Protein AF-A0A1Q5FVJ6-F1 (afdb_monomer)

Mean predicted aligned error: 10.33 Å

Structure (mmCIF, N/CA/C/O backbone):
data_AF-A0A1Q5FVJ6-F1
#
_entry.id   AF-A0A1Q5FVJ6-F1
#
loop_
_atom_site.group_PDB
_atom_site.id
_atom_site.type_symbol
_atom_site.label_atom_id
_atom_site.label_alt_id
_atom_site.label_comp_id
_atom_site.label_asym_id
_atom_site.label_entity_id
_atom_site.label_seq_id
_atom_site.pdbx_PDB_ins_code
_atom_site.Cartn_x
_atom_site.Cartn_y
_atom_site.Cartn_z
_atom_site.occupancy
_atom_site.B_iso_or_equiv
_atom_site.auth_seq_id
_atom_site.auth_comp_id
_atom_site.auth_asym_id
_atom_site.auth_atom_id
_atom_site.pdbx_PDB_model_num
ATOM 1 N N . MET A 1 1 ? 40.618 -18.243 -68.408 1.00 41.44 1 MET A N 1
ATOM 2 C CA . MET A 1 1 ? 40.910 -16.832 -68.105 1.00 41.44 1 MET A CA 1
ATOM 3 C C . MET A 1 1 ? 39.629 -16.210 -67.586 1.00 41.44 1 MET A C 1
ATOM 5 O O . MET A 1 1 ? 38.598 -16.375 -68.222 1.00 41.44 1 MET A O 1
ATOM 9 N N . ASP A 1 2 ? 39.751 -15.637 -66.390 1.00 41.19 2 ASP A N 1
ATOM 10 C CA . ASP A 1 2 ? 38.870 -14.684 -65.702 1.00 41.19 2 ASP A CA 1
ATOM 11 C C . ASP A 1 2 ? 37.490 -15.148 -65.216 1.00 41.19 2 ASP A C 1
ATOM 13 O O . ASP A 1 2 ? 36.445 -14.850 -65.787 1.00 41.19 2 ASP A O 1
ATOM 17 N N . ALA A 1 3 ? 37.505 -15.814 -64.055 1.00 40.62 3 ALA A N 1
ATOM 18 C CA . ALA A 1 3 ? 36.370 -15.848 -63.139 1.00 40.62 3 ALA A CA 1
ATOM 19 C C . ALA A 1 3 ? 36.416 -14.595 -62.246 1.00 40.62 3 ALA A C 1
ATOM 21 O O . ALA A 1 3 ? 37.261 -14.485 -61.358 1.00 40.62 3 ALA A O 1
ATOM 22 N N . ALA A 1 4 ? 35.516 -13.644 -62.496 1.00 43.97 4 ALA A N 1
ATOM 23 C CA . ALA A 1 4 ? 35.321 -12.476 -61.648 1.00 43.97 4 ALA A CA 1
ATOM 24 C C . ALA A 1 4 ? 34.588 -12.885 -60.358 1.00 43.97 4 ALA A C 1
ATOM 26 O O . ALA A 1 4 ? 33.401 -13.205 -60.370 1.00 43.97 4 ALA A O 1
ATOM 27 N N . TRP A 1 5 ? 35.319 -12.894 -59.246 1.00 39.09 5 TRP A N 1
ATOM 28 C CA . TRP A 1 5 ? 34.778 -12.974 -57.892 1.00 39.09 5 TRP A CA 1
ATOM 29 C C . TRP A 1 5 ? 34.145 -11.626 -57.518 1.00 39.09 5 TRP A C 1
ATOM 31 O O . TRP A 1 5 ? 34.844 -10.619 -57.432 1.00 39.09 5 TRP A O 1
ATOM 41 N N . THR A 1 6 ? 32.839 -11.591 -57.262 1.00 51.16 6 THR A N 1
ATOM 42 C CA . THR A 1 6 ? 32.198 -10.470 -56.556 1.00 51.16 6 THR A CA 1
ATOM 43 C C . THR A 1 6 ? 32.218 -10.747 -55.051 1.00 51.16 6 THR A C 1
ATOM 45 O O . THR A 1 6 ? 31.775 -11.829 -54.652 1.00 51.16 6 THR A O 1
ATOM 48 N N . PRO A 1 7 ? 32.680 -9.818 -54.195 1.00 48.66 7 PRO A N 1
ATOM 49 C CA . PRO A 1 7 ? 32.615 -10.015 -52.759 1.00 48.66 7 PRO A CA 1
ATOM 50 C C . PRO A 1 7 ? 31.171 -9.825 -52.292 1.00 48.66 7 PRO A C 1
ATOM 52 O O . PRO A 1 7 ? 30.533 -8.811 -52.572 1.00 48.66 7 PRO A O 1
ATOM 55 N N . ILE A 1 8 ? 30.664 -10.832 -51.584 1.00 47.66 8 ILE A N 1
ATOM 56 C CA . ILE A 1 8 ? 29.420 -10.769 -50.821 1.00 47.66 8 ILE A CA 1
ATOM 57 C C . ILE A 1 8 ? 29.568 -9.616 -49.824 1.00 47.66 8 ILE A C 1
ATOM 59 O O . ILE A 1 8 ? 30.362 -9.693 -48.888 1.00 47.66 8 ILE A O 1
ATOM 63 N N . GLY A 1 9 ? 28.832 -8.529 -50.063 1.00 43.25 9 GLY A N 1
ATOM 64 C CA . GLY A 1 9 ? 28.625 -7.481 -49.076 1.00 43.25 9 GLY A CA 1
ATOM 65 C C . GLY A 1 9 ? 27.907 -8.094 -47.883 1.00 43.25 9 GLY A C 1
ATOM 66 O O . GLY A 1 9 ? 26.740 -8.477 -47.982 1.00 43.25 9 GLY A O 1
ATOM 67 N N . TRP A 1 10 ? 28.632 -8.246 -46.781 1.00 47.88 10 TRP A N 1
ATOM 68 C CA . TRP A 1 10 ? 28.063 -8.605 -45.495 1.00 47.88 10 TRP A CA 1
ATOM 69 C C . TRP A 1 10 ? 27.058 -7.524 -45.105 1.00 47.88 10 TRP A C 1
ATOM 71 O O . TRP A 1 10 ? 27.392 -6.346 -45.025 1.00 47.88 10 TRP A O 1
ATOM 81 N N . ARG A 1 11 ? 25.804 -7.934 -44.926 1.00 43.53 11 ARG A N 1
ATOM 82 C CA . ARG A 1 11 ? 24.731 -7.085 -44.422 1.00 43.53 11 ARG A CA 1
ATOM 83 C C . ARG A 1 11 ? 24.958 -6.893 -42.917 1.00 43.53 11 ARG A C 1
ATOM 85 O O . ARG A 1 11 ? 24.562 -7.746 -42.127 1.00 43.53 11 ARG A O 1
ATOM 92 N N . GLU A 1 12 ? 25.626 -5.809 -42.533 1.00 50.25 12 GLU A N 1
ATOM 93 C CA . GLU A 1 12 ? 25.757 -5.331 -41.146 1.00 50.25 12 GLU A CA 1
ATOM 94 C C . GLU A 1 12 ? 24.459 -4.646 -40.675 1.00 50.25 12 GLU A C 1
ATOM 96 O O . GLU A 1 12 ? 24.474 -3.499 -40.253 1.00 50.25 12 GLU A O 1
ATOM 101 N N . ASP A 1 13 ? 23.317 -5.335 -40.733 1.00 50.31 13 ASP A N 1
ATOM 102 C CA . ASP A 1 13 ? 22.024 -4.742 -40.350 1.00 50.31 13 ASP A CA 1
ATOM 103 C C . ASP A 1 13 ? 21.331 -5.522 -39.223 1.00 50.31 13 ASP A C 1
ATOM 105 O O . ASP A 1 13 ? 20.151 -5.816 -39.350 1.00 50.31 13 ASP A O 1
ATOM 109 N N . LEU A 1 14 ? 22.009 -5.921 -38.135 1.00 56.78 14 LEU A N 1
ATOM 110 C CA . LEU A 1 14 ? 21.326 -6.597 -37.004 1.00 56.78 14 LEU A CA 1
ATOM 111 C C . LEU A 1 14 ? 21.923 -6.343 -35.600 1.00 56.78 14 LEU A C 1
ATOM 113 O O . LEU A 1 14 ? 21.773 -7.185 -34.719 1.00 56.78 14 LEU A O 1
ATOM 117 N N . ALA A 1 15 ? 22.571 -5.203 -35.337 1.00 53.50 15 ALA A N 1
ATOM 118 C CA . ALA A 1 15 ? 23.104 -4.921 -33.989 1.00 53.50 15 ALA A CA 1
ATOM 119 C C . ALA A 1 15 ? 22.381 -3.801 -33.216 1.00 53.50 15 ALA A C 1
ATOM 121 O O . ALA A 1 15 ? 22.466 -3.764 -31.992 1.00 53.50 15 ALA A O 1
ATOM 122 N N . THR A 1 16 ? 21.644 -2.910 -33.884 1.00 55.06 16 THR A N 1
ATOM 123 C CA . THR A 1 16 ? 21.118 -1.693 -33.233 1.00 55.06 16 THR A CA 1
ATOM 124 C C . THR A 1 16 ? 19.701 -1.848 -32.673 1.00 55.06 16 THR A C 1
ATOM 126 O O . THR A 1 16 ? 19.371 -1.225 -31.675 1.00 55.06 16 THR A O 1
ATOM 129 N N . GLY A 1 17 ? 18.872 -2.731 -33.243 1.00 53.84 17 GLY A N 1
ATOM 130 C CA . GLY A 1 17 ? 17.467 -2.875 -32.827 1.00 53.84 17 GLY A CA 1
ATOM 131 C C . GLY A 1 17 ? 17.245 -3.534 -31.457 1.00 53.84 17 GLY A C 1
ATOM 132 O O . GLY A 1 17 ? 16.177 -3.379 -30.878 1.00 53.84 17 GLY A O 1
ATOM 133 N N . ASN A 1 18 ? 18.232 -4.264 -30.926 1.00 57.72 18 ASN A N 1
ATOM 134 C CA . ASN A 1 18 ? 18.073 -5.046 -29.692 1.00 57.72 18 ASN A CA 1
ATOM 135 C C . ASN A 1 18 ? 18.396 -4.242 -28.415 1.00 57.72 18 ASN A C 1
ATOM 137 O O . ASN A 1 18 ? 17.871 -4.533 -27.346 1.00 57.72 18 ASN A O 1
ATOM 141 N N . THR A 1 19 ? 19.253 -3.223 -28.519 1.00 62.25 19 THR A N 1
ATOM 142 C CA . THR A 1 19 ? 19.704 -2.418 -27.368 1.00 62.25 19 THR A CA 1
ATOM 143 C C . THR A 1 19 ? 18.709 -1.315 -27.020 1.00 62.25 19 THR A C 1
ATOM 145 O O . THR A 1 19 ? 18.484 -1.044 -25.841 1.00 62.25 19 THR A O 1
ATOM 148 N N . ASP A 1 20 ? 18.076 -0.719 -28.032 1.00 67.69 20 ASP A N 1
ATOM 149 C CA . ASP A 1 20 ? 17.065 0.323 -27.836 1.00 67.69 20 ASP A CA 1
ATOM 150 C C . ASP A 1 20 ? 15.788 -0.2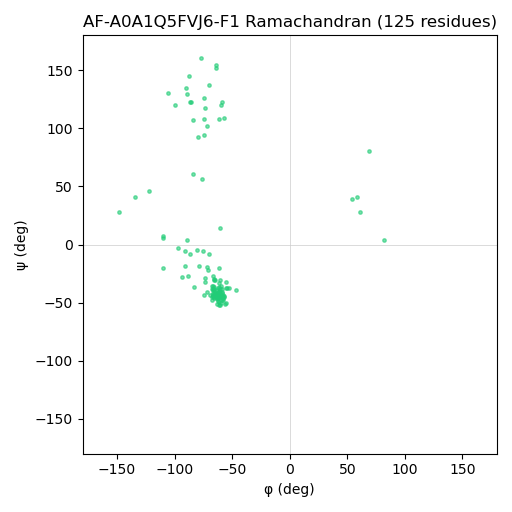63 -27.218 1.00 67.69 20 ASP A C 1
ATOM 152 O O . ASP A 1 20 ? 15.295 0.269 -26.228 1.00 67.69 20 ASP A O 1
ATOM 156 N N . ALA A 1 21 ? 15.328 -1.425 -27.701 1.00 68.06 21 ALA A N 1
ATOM 157 C CA . ALA A 1 21 ? 14.192 -2.143 -27.117 1.00 68.06 21 ALA A CA 1
ATOM 158 C C . ALA A 1 21 ? 14.457 -2.586 -25.663 1.00 68.06 21 ALA A C 1
ATOM 160 O O . ALA A 1 21 ? 13.626 -2.372 -24.788 1.00 68.06 21 ALA A O 1
ATOM 161 N N . MET A 1 22 ? 15.649 -3.124 -25.367 1.00 72.31 22 MET A N 1
ATOM 162 C CA . MET A 1 22 ? 16.028 -3.509 -23.998 1.00 72.31 22 MET A CA 1
ATOM 163 C C . MET A 1 22 ? 16.141 -2.300 -23.051 1.00 72.31 22 MET A C 1
ATOM 165 O O . MET A 1 22 ? 15.929 -2.425 -21.841 1.00 72.31 22 MET A O 1
ATOM 169 N N . THR A 1 23 ? 16.500 -1.129 -23.581 1.00 74.00 23 THR A N 1
ATOM 170 C CA . THR A 1 23 ? 16.567 0.112 -22.800 1.00 74.00 23 THR A CA 1
ATOM 171 C C . THR A 1 23 ? 15.167 0.650 -22.511 1.00 74.00 23 THR A C 1
ATOM 173 O O . THR A 1 23 ? 14.902 0.983 -21.358 1.00 74.00 23 THR A O 1
ATOM 176 N N . ASP A 1 24 ? 14.272 0.639 -23.501 1.00 76.19 24 ASP A N 1
ATOM 177 C CA . ASP A 1 24 ? 12.863 1.033 -23.360 1.00 76.19 24 ASP A CA 1
ATOM 178 C C . ASP A 1 24 ? 12.123 0.135 -22.348 1.00 76.19 24 ASP A C 1
ATOM 180 O O . ASP A 1 24 ? 11.505 0.625 -21.402 1.00 76.19 24 ASP A O 1
ATOM 184 N N . ASP A 1 25 ? 12.311 -1.188 -22.430 1.00 85.19 25 ASP A N 1
ATOM 185 C CA . ASP A 1 25 ? 11.748 -2.151 -21.470 1.00 85.19 25 ASP A CA 1
ATOM 186 C C . ASP A 1 25 ? 12.219 -1.888 -20.029 1.00 85.19 25 ASP A C 1
ATOM 188 O O . ASP A 1 25 ? 11.455 -2.007 -19.063 1.00 85.19 25 ASP A O 1
ATOM 192 N N . ARG A 1 26 ? 13.489 -1.503 -19.858 1.00 86.00 26 ARG A N 1
ATOM 193 C CA . ARG A 1 26 ? 14.052 -1.179 -18.542 1.00 86.00 26 ARG A CA 1
ATOM 194 C C . ARG A 1 26 ? 13.507 0.138 -17.997 1.00 86.00 26 ARG A C 1
ATOM 196 O O . ARG A 1 26 ? 13.245 0.222 -16.797 1.00 86.00 26 ARG A O 1
ATOM 203 N N . GLU A 1 27 ? 13.355 1.155 -18.839 1.00 88.88 27 GLU A N 1
ATOM 204 C CA . GLU A 1 27 ? 12.770 2.441 -18.445 1.00 88.88 27 GLU A CA 1
ATOM 205 C C . GLU A 1 27 ? 11.298 2.280 -18.054 1.00 88.88 27 GLU A C 1
ATOM 207 O O . GLU A 1 27 ? 10.885 2.775 -17.001 1.00 88.88 27 GLU A O 1
ATOM 212 N N . ALA A 1 28 ? 10.536 1.501 -18.825 1.00 88.06 28 ALA A N 1
ATOM 213 C CA . ALA A 1 28 ? 9.157 1.152 -18.505 1.00 88.06 28 ALA A CA 1
ATOM 214 C C . ALA A 1 28 ? 9.049 0.402 -17.166 1.00 88.06 28 ALA A C 1
ATOM 216 O O . ALA A 1 28 ? 8.198 0.730 -16.334 1.00 88.06 28 ALA A O 1
ATOM 217 N N . LEU A 1 29 ? 9.946 -0.556 -16.907 1.00 87.38 29 LEU A N 1
ATOM 218 C CA . LEU A 1 29 ? 9.988 -1.283 -15.636 1.00 87.38 29 LEU A CA 1
ATOM 219 C C . LEU A 1 29 ? 10.291 -0.354 -14.450 1.00 87.38 29 LEU A C 1
ATOM 221 O O . LEU A 1 29 ? 9.609 -0.408 -13.425 1.00 87.38 29 LEU A O 1
ATOM 225 N N . GLN A 1 30 ? 11.283 0.529 -14.587 1.00 89.44 30 GLN A N 1
ATOM 226 C CA . GLN A 1 30 ? 11.630 1.501 -13.546 1.00 89.44 30 GLN A CA 1
ATOM 227 C C . GLN A 1 30 ? 10.491 2.488 -13.274 1.00 89.44 30 GLN A C 1
ATOM 229 O O . GLN A 1 30 ? 10.226 2.820 -12.114 1.00 89.44 30 GLN A O 1
ATOM 234 N N . ALA A 1 31 ? 9.794 2.938 -14.320 1.00 90.56 31 ALA A N 1
ATOM 235 C CA . ALA A 1 31 ? 8.610 3.775 -14.182 1.00 90.56 31 ALA A CA 1
ATOM 236 C C . ALA A 1 31 ? 7.501 3.045 -13.406 1.00 90.56 31 ALA A C 1
ATOM 238 O O . ALA A 1 31 ? 6.949 3.617 -12.463 1.00 90.56 31 ALA A O 1
ATOM 239 N N . GLY A 1 32 ? 7.253 1.768 -13.719 1.00 91.25 32 GLY A N 1
ATOM 240 C CA . GLY A 1 32 ? 6.298 0.921 -12.998 1.00 91.25 32 GLY A CA 1
ATOM 241 C C . GLY A 1 32 ? 6.644 0.747 -11.515 1.00 91.25 32 GLY A C 1
ATOM 242 O O . GLY A 1 32 ? 5.778 0.901 -10.650 1.00 91.25 32 GLY A O 1
ATOM 243 N N . TRP A 1 33 ? 7.918 0.522 -11.180 1.00 92.94 33 TRP A N 1
ATOM 244 C CA . TRP A 1 33 ? 8.365 0.453 -9.781 1.00 92.94 33 TRP A CA 1
ATOM 245 C C . TRP A 1 33 ? 8.165 1.773 -9.043 1.00 92.94 33 TRP A C 1
ATOM 247 O O . TRP A 1 33 ? 7.662 1.791 -7.920 1.00 92.94 33 TRP A O 1
ATOM 257 N N . LYS A 1 34 ? 8.503 2.896 -9.683 1.00 95.31 34 LYS A N 1
ATOM 258 C CA . LYS A 1 34 ? 8.311 4.226 -9.098 1.00 95.31 34 LYS A CA 1
ATOM 259 C C . LYS A 1 34 ? 6.831 4.524 -8.845 1.00 95.31 34 LYS A C 1
ATOM 261 O O . LYS A 1 34 ? 6.490 5.063 -7.794 1.00 95.31 34 LYS A O 1
ATOM 266 N N . GLN A 1 35 ? 5.960 4.163 -9.784 1.00 96.06 35 GLN A N 1
ATOM 267 C CA . GLN A 1 35 ? 4.512 4.329 -9.660 1.00 96.06 35 GLN A CA 1
ATOM 268 C C . GLN A 1 35 ? 3.934 3.454 -8.542 1.00 96.06 35 GLN A C 1
ATOM 270 O O . GLN A 1 35 ? 3.213 3.957 -7.679 1.00 96.06 35 GLN A O 1
ATOM 275 N N . THR A 1 36 ? 4.335 2.183 -8.490 1.00 96.94 36 THR A N 1
ATOM 276 C CA . THR A 1 36 ? 3.977 1.261 -7.402 1.00 96.94 36 THR A CA 1
ATOM 277 C C . THR A 1 36 ? 4.387 1.829 -6.042 1.00 96.94 36 THR A C 1
ATOM 279 O O . THR A 1 36 ? 3.559 1.936 -5.138 1.00 96.94 36 THR A O 1
ATOM 282 N N . ARG A 1 37 ? 5.643 2.273 -5.903 1.00 97.69 37 ARG A N 1
ATOM 283 C CA . ARG A 1 37 ? 6.154 2.881 -4.668 1.00 97.69 37 ARG A CA 1
ATOM 284 C C . ARG A 1 37 ? 5.332 4.096 -4.246 1.00 97.69 37 ARG A C 1
ATOM 286 O O . ARG A 1 37 ? 4.979 4.210 -3.078 1.00 97.69 37 ARG A O 1
ATOM 293 N N . ALA A 1 38 ? 4.989 4.980 -5.184 1.00 97.94 38 ALA A N 1
ATOM 294 C CA . ALA A 1 38 ? 4.194 6.170 -4.891 1.00 97.94 38 ALA A CA 1
ATOM 295 C C . ALA A 1 38 ? 2.800 5.821 -4.339 1.00 97.94 38 ALA A C 1
ATOM 297 O O . ALA A 1 38 ? 2.296 6.503 -3.447 1.00 97.94 38 ALA A O 1
ATOM 298 N N . HIS A 1 39 ? 2.179 4.749 -4.837 1.00 98.19 39 HIS A N 1
ATOM 299 C CA . HIS A 1 39 ? 0.919 4.252 -4.288 1.00 98.19 39 HIS A CA 1
ATOM 300 C C . HIS A 1 39 ? 1.076 3.711 -2.863 1.00 98.19 39 HIS A C 1
ATOM 302 O O . HIS A 1 39 ? 0.279 4.070 -1.99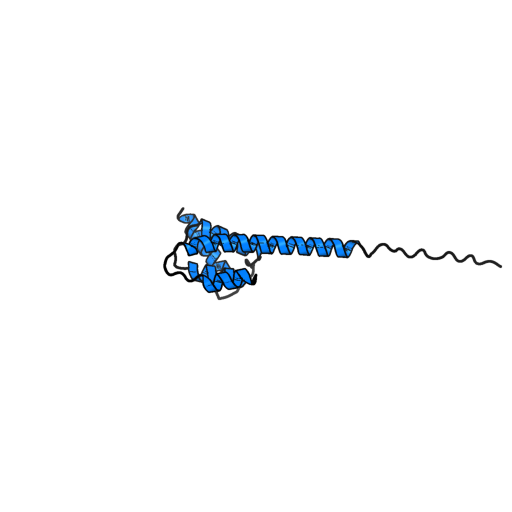6 1.00 98.19 39 HIS A O 1
ATOM 308 N N . LEU A 1 40 ? 2.127 2.934 -2.593 1.00 98.12 40 LEU A N 1
ATOM 309 C CA . LEU A 1 40 ? 2.402 2.416 -1.249 1.00 98.12 40 LEU A CA 1
ATOM 310 C C . LEU A 1 40 ? 2.744 3.533 -0.252 1.00 98.12 40 LEU A C 1
ATOM 312 O O . LEU A 1 40 ? 2.283 3.503 0.885 1.00 98.12 40 LEU 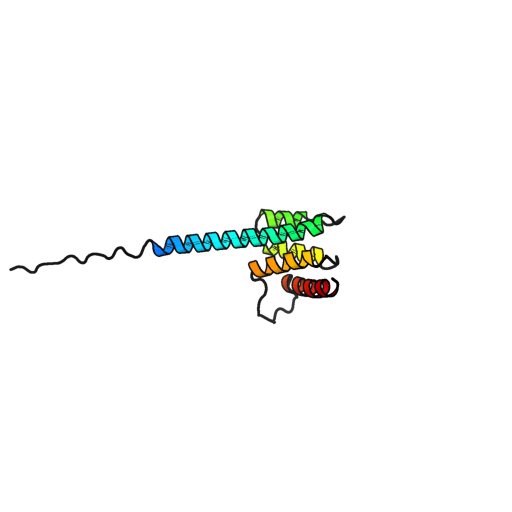A O 1
ATOM 316 N N . GLU A 1 41 ? 3.490 4.560 -0.665 1.00 97.75 41 GLU A N 1
ATOM 317 C CA . GLU A 1 41 ? 3.780 5.723 0.182 1.00 97.75 41 GLU A CA 1
ATOM 318 C C . GLU A 1 41 ? 2.514 6.525 0.516 1.00 97.75 41 GLU A C 1
ATOM 320 O O . GLU A 1 41 ? 2.331 6.930 1.667 1.00 97.75 41 GLU A O 1
ATOM 325 N N . ALA A 1 42 ? 1.616 6.713 -0.457 1.00 97.81 42 ALA A N 1
ATOM 326 C CA . ALA A 1 42 ? 0.331 7.368 -0.230 1.00 97.81 42 ALA A CA 1
ATOM 327 C C . ALA A 1 42 ? -0.555 6.565 0.736 1.00 97.81 42 ALA A C 1
ATOM 329 O O . ALA A 1 42 ? -1.139 7.142 1.652 1.00 97.81 42 ALA A O 1
ATOM 330 N N . ALA A 1 43 ? -0.606 5.237 0.587 1.00 97.25 43 ALA A N 1
ATOM 331 C CA . ALA A 1 43 ? -1.300 4.352 1.521 1.00 97.25 43 ALA A CA 1
ATOM 332 C C . ALA A 1 43 ? -0.692 4.439 2.933 1.00 97.25 43 ALA A C 1
ATOM 334 O O . ALA A 1 43 ? -1.405 4.702 3.901 1.00 97.25 43 ALA A O 1
ATOM 335 N N . ARG A 1 44 ? 0.638 4.331 3.052 1.00 97.25 44 ARG A N 1
ATOM 336 C CA . ARG A 1 44 ? 1.371 4.458 4.323 1.00 97.25 44 ARG A CA 1
ATOM 337 C C . ARG A 1 44 ? 1.075 5.778 5.036 1.00 97.25 44 ARG A C 1
ATOM 339 O O . ARG A 1 44 ? 0.953 5.799 6.259 1.00 97.25 44 ARG A O 1
ATOM 346 N N . ALA A 1 45 ? 0.917 6.876 4.296 1.00 96.56 45 ALA A N 1
ATOM 347 C CA . ALA A 1 45 ? 0.585 8.171 4.880 1.00 96.56 45 ALA A CA 1
ATOM 348 C C . ALA A 1 45 ? -0.752 8.155 5.640 1.00 96.56 45 ALA A C 1
ATOM 350 O O . ALA A 1 45 ? -0.876 8.865 6.632 1.00 96.56 45 ALA A O 1
ATOM 351 N N . HIS A 1 46 ? -1.734 7.331 5.256 1.00 94.81 46 HIS A N 1
ATOM 352 C CA . HIS A 1 46 ? -2.977 7.195 6.027 1.00 94.81 46 HIS A CA 1
ATOM 353 C C . HIS A 1 46 ? -2.744 6.557 7.402 1.00 94.81 46 HIS A C 1
ATOM 355 O O . HIS A 1 46 ? -3.326 7.011 8.385 1.00 94.81 46 HIS A O 1
ATOM 361 N N . LEU A 1 47 ? -1.865 5.556 7.481 1.00 93.50 47 LEU A N 1
ATOM 362 C CA . LEU A 1 47 ? -1.514 4.881 8.732 1.00 93.50 47 LEU A CA 1
ATOM 363 C C . LEU A 1 47 ? -0.630 5.743 9.638 1.00 93.50 47 LEU A C 1
ATOM 365 O O . LEU A 1 47 ? -0.762 5.682 10.854 1.00 93.50 47 LEU A O 1
ATOM 369 N N . ALA A 1 48 ? 0.228 6.590 9.063 1.00 93.25 48 ALA A N 1
ATOM 370 C CA . ALA A 1 48 ? 1.157 7.437 9.819 1.00 93.25 48 ALA A CA 1
ATOM 371 C C . ALA A 1 48 ? 0.463 8.441 10.759 1.00 93.25 48 ALA A C 1
ATOM 373 O O . ALA A 1 48 ? 1.083 8.948 11.691 1.00 93.25 48 ALA A O 1
ATOM 374 N N . HIS A 1 49 ? -0.815 8.736 10.517 1.00 87.38 49 HIS A N 1
ATOM 375 C CA . HIS A 1 49 ? -1.612 9.618 11.368 1.00 87.38 49 HIS A CA 1
ATOM 376 C C . HIS A 1 49 ? -2.274 8.884 12.544 1.00 87.38 49 HIS A C 1
ATOM 378 O O . HIS A 1 49 ? -2.860 9.536 13.409 1.00 87.38 49 HIS A O 1
ATOM 384 N N . LEU A 1 50 ? -2.212 7.549 12.581 1.00 91.50 50 LEU A N 1
ATOM 385 C CA . LEU A 1 50 ? -2.841 6.745 13.620 1.00 91.50 50 LEU A CA 1
ATOM 386 C C . LEU A 1 50 ? -1.877 6.520 14.795 1.00 91.50 50 LEU A C 1
ATOM 388 O O . LEU A 1 50 ? -0.708 6.186 14.589 1.00 91.50 50 LEU A O 1
ATOM 392 N N . PRO A 1 51 ? -2.341 6.681 16.046 1.00 91.00 51 PRO A N 1
ATOM 393 C CA . PRO A 1 51 ? -1.504 6.440 17.211 1.00 91.00 51 PRO A CA 1
ATOM 394 C C . PRO A 1 51 ? -1.218 4.943 17.383 1.00 91.00 51 PRO A C 1
ATOM 396 O O . PRO A 1 51 ? -2.121 4.117 17.290 1.00 91.00 51 PRO A O 1
ATOM 399 N N . GLY A 1 52 ? 0.032 4.604 17.706 1.00 89.69 52 GLY A N 1
ATOM 400 C CA . GLY A 1 52 ? 0.426 3.238 18.074 1.00 89.69 52 GLY A CA 1
ATOM 401 C C . GLY A 1 52 ? 0.688 2.285 16.906 1.00 89.69 52 GLY A C 1
ATOM 402 O O . GLY A 1 52 ? 0.983 1.121 17.157 1.00 89.69 52 GLY A O 1
ATOM 403 N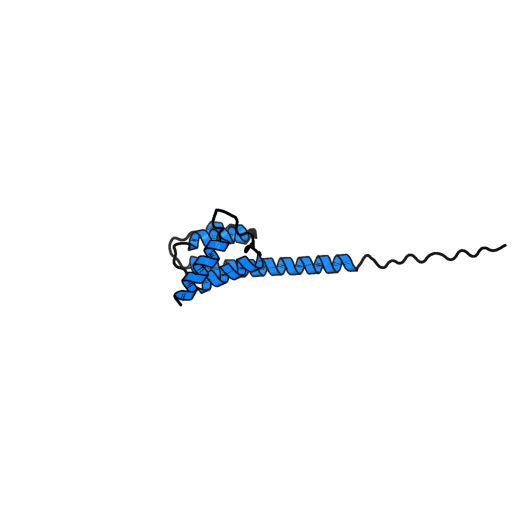 N . ILE A 1 53 ? 0.622 2.761 15.659 1.00 92.31 53 ILE A N 1
ATOM 404 C CA . ILE A 1 53 ? 1.031 1.982 14.487 1.00 92.31 53 ILE A CA 1
ATOM 405 C C . ILE A 1 53 ? 2.536 2.139 14.274 1.00 92.31 53 ILE A C 1
ATOM 407 O O . ILE A 1 53 ? 3.031 3.255 14.103 1.00 92.31 53 ILE A O 1
ATOM 411 N N . ASP A 1 54 ? 3.259 1.020 14.271 1.00 94.06 54 ASP A N 1
ATOM 412 C CA . ASP A 1 54 ? 4.661 0.997 13.867 1.00 94.06 54 ASP A CA 1
ATOM 413 C C . ASP A 1 54 ? 4.771 0.820 12.348 1.00 94.06 54 ASP A C 1
ATOM 415 O O . ASP A 1 54 ? 4.265 -0.143 11.779 1.00 94.06 54 ASP A O 1
ATOM 419 N N . LEU A 1 55 ? 5.439 1.772 11.695 1.00 95.38 55 LEU A N 1
ATOM 420 C CA . LEU A 1 55 ? 5.681 1.781 10.251 1.00 95.38 55 LEU A CA 1
ATOM 421 C C . LEU A 1 55 ? 7.151 1.532 9.900 1.00 95.38 55 LEU A C 1
ATOM 423 O O . LEU A 1 55 ? 7.526 1.682 8.733 1.00 95.38 55 LEU A O 1
ATOM 427 N N . SER A 1 56 ? 7.994 1.203 10.882 1.00 96.19 56 SER A N 1
ATOM 428 C CA . SER A 1 56 ? 9.433 0.997 10.692 1.00 96.19 56 SER A CA 1
ATOM 429 C C . SER A 1 56 ? 9.717 -0.063 9.622 1.00 96.19 56 SER A C 1
ATOM 431 O O . SER A 1 56 ? 10.387 0.233 8.634 1.00 96.19 56 SER A O 1
ATOM 433 N N . THR A 1 57 ? 9.095 -1.237 9.736 1.00 95.31 57 THR A N 1
ATOM 434 C CA . THR A 1 57 ? 9.252 -2.356 8.796 1.00 95.31 57 THR A CA 1
ATOM 435 C C . THR A 1 57 ? 8.785 -2.008 7.383 1.00 95.31 57 THR A C 1
ATOM 437 O O . THR A 1 57 ? 9.505 -2.234 6.414 1.00 95.31 57 THR A O 1
ATOM 440 N N . THR A 1 58 ? 7.613 -1.381 7.233 1.00 95.75 58 THR A N 1
ATOM 441 C CA . THR A 1 58 ? 7.148 -0.923 5.912 1.00 95.75 58 THR A CA 1
ATOM 442 C C . THR A 1 58 ? 8.111 0.094 5.296 1.00 95.75 58 THR A C 1
ATOM 444 O O . THR A 1 58 ? 8.321 0.102 4.084 1.00 95.75 58 THR A O 1
ATOM 447 N N . THR A 1 59 ? 8.682 0.978 6.117 1.00 96.56 59 THR A N 1
ATOM 448 C CA . THR A 1 59 ? 9.621 2.009 5.658 1.00 96.56 59 THR A CA 1
ATOM 449 C C . THR A 1 59 ? 10.905 1.380 5.128 1.00 96.56 59 THR A C 1
ATOM 451 O O . THR A 1 59 ? 11.326 1.738 4.031 1.00 96.56 59 THR A O 1
ATOM 454 N N . GLU A 1 60 ? 11.458 0.400 5.841 1.00 97.62 60 GLU A N 1
ATOM 455 C CA . GLU A 1 60 ? 12.640 -0.358 5.416 1.00 97.62 60 GLU A CA 1
ATOM 456 C C . GLU A 1 60 ? 12.411 -1.061 4.067 1.00 97.62 60 GLU A C 1
ATOM 458 O O . GLU A 1 60 ? 13.199 -0.898 3.133 1.00 97.62 60 GLU A O 1
ATOM 463 N N . PHE A 1 61 ? 11.282 -1.760 3.908 1.00 97.62 61 PHE A N 1
ATOM 464 C CA . PHE A 1 61 ? 10.947 -2.419 2.642 1.00 97.62 61 PHE A CA 1
ATOM 465 C C . PHE A 1 61 ? 10.807 -1.434 1.481 1.00 97.62 61 PHE A C 1
ATOM 467 O O . PHE A 1 61 ? 11.283 -1.696 0.373 1.00 97.62 61 PHE A O 1
ATOM 474 N N . LEU A 1 62 ? 10.196 -0.269 1.715 1.00 96.31 62 LEU A N 1
ATOM 475 C CA . LEU A 1 62 ? 10.143 0.777 0.699 1.00 96.31 62 LEU A CA 1
ATOM 476 C C . LEU A 1 62 ? 11.555 1.257 0.354 1.00 96.31 62 LEU A C 1
ATOM 478 O O . LEU A 1 62 ? 11.894 1.327 -0.824 1.00 96.31 62 LEU A O 1
ATOM 482 N N . GLU A 1 63 ? 12.406 1.567 1.329 1.00 95.62 63 GLU A N 1
ATOM 483 C CA . GLU A 1 63 ? 13.797 1.996 1.108 1.00 95.62 63 GLU A CA 1
ATOM 484 C C . GLU A 1 63 ? 14.604 1.001 0.261 1.00 95.62 63 GLU A C 1
ATOM 486 O O . GLU A 1 63 ? 15.328 1.431 -0.638 1.00 95.62 63 GLU A O 1
ATOM 491 N N . HIS A 1 64 ? 14.386 -0.303 0.439 1.00 95.44 64 HIS A N 1
ATOM 492 C CA . HIS A 1 64 ? 15.043 -1.361 -0.337 1.00 95.44 64 HIS A CA 1
ATOM 493 C C . HIS A 1 64 ? 14.317 -1.773 -1.629 1.00 95.44 64 HIS A C 1
ATOM 495 O O . HIS A 1 64 ? 14.789 -2.655 -2.345 1.00 95.44 64 HIS A O 1
ATOM 501 N N . ASN A 1 65 ? 13.213 -1.105 -1.983 1.00 94.00 65 ASN A N 1
ATOM 502 C CA . ASN A 1 65 ? 12.384 -1.423 -3.153 1.00 94.00 65 ASN A CA 1
ATOM 503 C C . ASN A 1 65 ? 11.770 -2.840 -3.106 1.00 94.00 65 ASN A C 1
ATOM 505 O O . ASN A 1 65 ? 11.462 -3.437 -4.138 1.00 94.00 65 ASN A O 1
ATOM 509 N N . GLU A 1 66 ? 11.545 -3.365 -1.903 1.00 96.12 66 GLU A N 1
ATOM 510 C CA . GLU A 1 66 ? 10.862 -4.633 -1.637 1.00 96.12 66 GLU A CA 1
ATOM 511 C C . GLU A 1 66 ? 9.338 -4.414 -1.625 1.00 96.12 66 GLU A C 1
ATOM 513 O O . GLU A 1 66 ? 8.646 -4.600 -0.625 1.00 96.12 66 GLU A O 1
ATOM 518 N N . LEU A 1 67 ? 8.805 -3.961 -2.764 1.00 96.19 67 LEU A N 1
ATOM 519 C CA . LEU A 1 67 ? 7.441 -3.423 -2.883 1.00 96.19 67 LEU A CA 1
ATOM 520 C C . LEU A 1 67 ? 6.341 -4.435 -2.522 1.00 96.19 67 LEU A C 1
ATOM 522 O O . LEU A 1 67 ? 5.323 -4.042 -1.959 1.00 96.19 67 LEU A O 1
ATOM 526 N N . GLY A 1 68 ? 6.555 -5.726 -2.797 1.00 94.75 68 GLY A N 1
ATOM 527 C CA . GLY A 1 68 ? 5.627 -6.790 -2.399 1.00 94.75 68 GLY A CA 1
ATOM 528 C C . GLY A 1 68 ? 5.551 -6.968 -0.880 1.00 94.75 68 GLY A C 1
ATOM 529 O O . GLY A 1 68 ? 4.462 -7.004 -0.325 1.00 94.75 68 GLY A O 1
ATOM 530 N N . LEU A 1 69 ? 6.698 -6.963 -0.193 1.00 95.50 69 LEU A N 1
ATOM 531 C CA . LEU A 1 69 ? 6.744 -7.064 1.271 1.00 95.50 69 LEU A CA 1
ATOM 532 C C . LEU A 1 69 ? 6.165 -5.814 1.942 1.00 95.50 69 LEU A C 1
ATOM 534 O O . LEU A 1 69 ? 5.452 -5.909 2.940 1.00 95.50 69 LEU A O 1
ATOM 538 N N . ALA A 1 70 ? 6.426 -4.635 1.370 1.00 97.81 70 ALA A N 1
ATOM 539 C CA . ALA A 1 70 ? 5.796 -3.397 1.814 1.00 97.81 70 ALA A CA 1
ATOM 540 C C . ALA A 1 70 ? 4.265 -3.450 1.659 1.00 97.81 70 ALA A C 1
ATOM 542 O O . ALA A 1 70 ? 3.551 -2.996 2.551 1.00 97.81 70 ALA A O 1
ATOM 543 N N . PHE A 1 71 ? 3.761 -4.010 0.554 1.00 97.06 71 PHE A N 1
ATOM 544 C CA . PHE A 1 71 ? 2.329 -4.202 0.327 1.00 97.06 71 PHE A CA 1
ATOM 545 C C . PHE A 1 71 ? 1.710 -5.159 1.349 1.00 97.06 71 PHE A C 1
ATOM 547 O O . PHE A 1 71 ? 0.739 -4.779 2.000 1.00 97.06 71 PHE A O 1
ATOM 554 N N . ASP A 1 72 ? 2.293 -6.345 1.536 1.00 95.12 72 ASP A N 1
ATOM 555 C CA . ASP A 1 72 ? 1.797 -7.347 2.488 1.00 95.12 72 ASP A CA 1
ATOM 556 C C . ASP A 1 72 ? 1.746 -6.773 3.912 1.00 95.12 72 ASP A C 1
ATOM 558 O O . ASP A 1 72 ? 0.719 -6.843 4.582 1.00 95.12 72 ASP A O 1
ATOM 562 N N . CYS A 1 73 ? 2.814 -6.087 4.333 1.00 95.56 73 CYS A N 1
ATOM 563 C CA . CYS A 1 73 ? 2.887 -5.436 5.639 1.00 95.56 73 CYS A CA 1
ATOM 564 C C . CYS A 1 73 ? 1.806 -4.355 5.825 1.00 95.56 73 CYS A C 1
ATOM 566 O O . CYS A 1 73 ? 1.199 -4.260 6.890 1.00 95.56 73 CYS A O 1
ATOM 568 N N . LEU A 1 74 ? 1.534 -3.545 4.796 1.00 96.81 74 LEU A N 1
ATOM 569 C CA . LEU A 1 74 ? 0.487 -2.521 4.848 1.00 96.81 74 LEU A CA 1
ATOM 570 C C . LEU A 1 74 ? -0.923 -3.114 4.917 1.00 96.81 74 LEU A C 1
ATOM 572 O O . LEU A 1 74 ? -1.776 -2.525 5.578 1.00 96.81 74 LEU A O 1
ATOM 576 N N . VAL A 1 75 ? -1.180 -4.240 4.243 1.00 95.19 75 VAL A N 1
ATOM 577 C CA . VAL A 1 75 ? -2.468 -4.944 4.340 1.00 95.19 75 VAL A CA 1
ATOM 578 C C . VAL A 1 75 ? -2.650 -5.527 5.738 1.00 95.19 75 VAL A C 1
ATOM 580 O O . VAL A 1 75 ? -3.686 -5.274 6.346 1.00 95.19 75 VAL A O 1
ATOM 583 N N . ASP A 1 76 ? -1.639 -6.216 6.273 1.00 93.38 76 ASP A N 1
ATOM 584 C CA . ASP A 1 76 ? -1.686 -6.804 7.619 1.00 93.38 76 ASP A CA 1
ATOM 585 C C . ASP A 1 76 ? -1.926 -5.743 8.701 1.00 93.38 76 ASP A C 1
ATOM 587 O O . ASP A 1 76 ? -2.734 -5.938 9.607 1.00 93.38 76 ASP A O 1
ATOM 591 N N . LEU A 1 77 ? -1.270 -4.583 8.593 1.00 94.06 77 LEU A N 1
ATOM 592 C CA . LEU A 1 77 ? -1.499 -3.467 9.513 1.00 94.06 77 LEU A CA 1
ATOM 593 C C . LEU A 1 77 ? -2.910 -2.880 9.390 1.00 94.06 77 LEU A C 1
ATOM 595 O O . LEU A 1 77 ? -3.428 -2.341 10.364 1.00 94.06 77 LEU A O 1
ATOM 599 N N . ALA A 1 78 ? -3.516 -2.933 8.204 1.00 92.88 78 ALA A N 1
ATOM 600 C CA . ALA A 1 78 ? -4.789 -2.290 7.903 1.00 92.88 78 ALA A CA 1
ATOM 601 C C . ALA A 1 78 ? -6.026 -3.169 8.142 1.00 92.88 78 ALA A C 1
ATOM 603 O O . ALA A 1 78 ? -7.123 -2.609 8.229 1.00 92.88 78 ALA A O 1
ATOM 604 N N . ASP A 1 79 ? -5.863 -4.495 8.228 1.00 88.31 79 ASP A N 1
ATOM 605 C CA . ASP A 1 79 ? -6.947 -5.487 8.121 1.00 88.31 79 ASP A CA 1
ATOM 606 C C . ASP A 1 79 ? -8.116 -5.216 9.087 1.00 88.31 79 ASP A C 1
ATOM 608 O O . ASP A 1 79 ? -9.278 -5.307 8.699 1.00 88.31 79 ASP A O 1
ATOM 612 N N . ASP A 1 80 ? -7.823 -4.752 10.304 1.00 86.38 80 ASP A N 1
ATOM 613 C CA . ASP A 1 80 ? -8.830 -4.498 11.345 1.00 86.38 80 ASP A CA 1
ATOM 614 C C . ASP A 1 80 ? -9.052 -3.007 11.664 1.00 86.38 80 ASP A C 1
ATOM 616 O O . ASP A 1 80 ? -9.787 -2.658 12.591 1.00 86.38 80 ASP A O 1
ATOM 620 N N . LEU A 1 81 ? -8.430 -2.091 10.915 1.00 89.69 81 LEU A N 1
ATOM 621 C CA . LEU A 1 81 ? -8.431 -0.660 11.252 1.00 89.69 81 LEU A CA 1
ATOM 622 C C . LEU A 1 81 ? -9.582 0.140 10.628 1.00 89.69 81 LEU A C 1
ATOM 624 O O . LEU A 1 81 ? -9.720 1.328 10.921 1.00 89.69 81 LEU A O 1
ATOM 628 N N . GLY A 1 82 ? -10.398 -0.473 9.765 1.00 89.00 82 GLY A N 1
ATOM 629 C CA . GLY A 1 82 ? 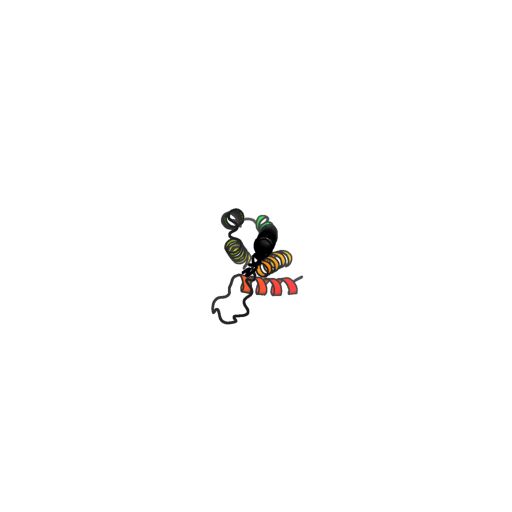-11.528 0.207 9.118 1.00 89.00 82 GLY A CA 1
ATOM 630 C C . GLY A 1 82 ? -11.101 1.437 8.305 1.00 89.00 82 GLY A C 1
ATOM 631 O O . GLY A 1 82 ? -11.734 2.491 8.378 1.00 89.00 82 GLY A O 1
ATOM 632 N N . LEU A 1 83 ? -9.984 1.330 7.578 1.00 93.38 83 LEU A N 1
ATOM 633 C CA . LEU A 1 83 ? -9.389 2.452 6.849 1.00 93.38 83 LEU A CA 1
ATOM 634 C C . LEU A 1 83 ? -10.299 2.991 5.731 1.00 93.38 83 LEU A C 1
ATOM 636 O O . LEU A 1 83 ? -11.074 2.238 5.137 1.00 93.38 83 LEU A O 1
ATOM 640 N N . PRO A 1 84 ? -10.183 4.292 5.393 1.00 94.00 84 PRO A N 1
ATOM 641 C CA . PRO A 1 84 ? -11.033 4.920 4.388 1.00 94.00 84 PRO A CA 1
ATOM 642 C C . PRO A 1 84 ? -10.816 4.328 2.993 1.00 94.00 84 PRO A C 1
ATOM 644 O O . PRO A 1 84 ? -9.707 3.929 2.641 1.00 94.00 84 PRO A O 1
ATOM 647 N N . LEU A 1 85 ? -11.841 4.415 2.139 1.00 95.38 85 LEU A N 1
ATOM 648 C CA . LEU A 1 85 ? -11.810 3.939 0.748 1.00 95.38 85 LEU A CA 1
ATOM 649 C C . LEU A 1 85 ? -10.552 4.372 -0.026 1.00 95.38 85 LEU A C 1
ATOM 651 O O . LEU A 1 85 ? -9.988 3.591 -0.789 1.00 95.38 85 LEU A O 1
ATOM 655 N N . ARG A 1 86 ? -10.078 5.606 0.185 1.00 96.06 86 ARG A N 1
ATOM 656 C CA . ARG A 1 86 ? -8.876 6.127 -0.489 1.00 96.06 86 ARG A CA 1
ATOM 657 C C . ARG A 1 86 ? -7.614 5.315 -0.197 1.00 96.06 86 ARG A C 1
ATOM 659 O O . ARG A 1 86 ? -6.802 5.149 -1.101 1.00 96.06 86 ARG A O 1
ATOM 666 N N . PHE A 1 87 ? -7.462 4.789 1.018 1.00 96.56 87 PHE A N 1
ATOM 667 C CA . PHE A 1 87 ? -6.345 3.906 1.351 1.00 96.56 87 PHE A CA 1
ATOM 668 C C . PHE A 1 87 ? -6.390 2.646 0.478 1.00 96.56 87 PHE A C 1
ATOM 670 O O . PHE A 1 87 ? -5.432 2.346 -0.232 1.00 96.56 87 PHE A O 1
ATOM 677 N N . TRP A 1 88 ? -7.538 1.967 0.449 1.00 96.88 88 TRP A N 1
ATOM 678 C CA . TRP A 1 88 ? -7.713 0.731 -0.316 1.00 96.88 88 TRP A CA 1
ATOM 679 C C . TRP A 1 88 ? -7.594 0.946 -1.827 1.00 96.88 88 TRP A C 1
ATOM 681 O O . TRP A 1 88 ? -7.095 0.078 -2.534 1.00 96.88 88 TRP A O 1
ATOM 691 N N . GLN A 1 89 ? -7.960 2.126 -2.333 1.00 97.75 89 GLN A N 1
ATOM 692 C CA . GLN A 1 89 ? -7.720 2.501 -3.730 1.00 97.75 89 GLN A CA 1
ATOM 693 C C . GLN A 1 89 ? -6.229 2.641 -4.060 1.00 97.75 89 GLN A C 1
ATOM 695 O O . GLN A 1 89 ? -5.815 2.300 -5.167 1.00 97.75 89 GLN A O 1
ATOM 700 N N . HIS A 1 90 ? -5.413 3.153 -3.133 1.00 98.00 90 HIS A N 1
ATOM 701 C CA . HIS A 1 90 ? -3.962 3.180 -3.314 1.00 98.00 90 HIS A CA 1
ATOM 702 C C . HIS A 1 90 ? -3.381 1.763 -3.324 1.00 98.00 90 HIS A C 1
ATOM 704 O O . HIS A 1 90 ? -2.572 1.452 -4.198 1.00 98.00 90 HIS A O 1
ATOM 710 N N . MET A 1 91 ? -3.854 0.896 -2.427 1.00 97.88 91 MET A N 1
ATOM 711 C CA . MET A 1 91 ? -3.442 -0.507 -2.381 1.00 97.88 91 MET A CA 1
ATOM 712 C C . MET A 1 91 ? -3.834 -1.268 -3.660 1.00 97.88 91 MET A C 1
ATOM 714 O O . MET A 1 91 ? -2.970 -1.898 -4.265 1.00 97.88 91 MET A O 1
ATOM 718 N N . ASP A 1 92 ? -5.072 -1.136 -4.157 1.00 96.44 92 ASP A N 1
ATOM 719 C CA . ASP A 1 92 ? -5.503 -1.777 -5.416 1.00 96.44 92 ASP A CA 1
ATOM 720 C C . ASP A 1 92 ? -4.635 -1.345 -6.602 1.00 96.44 92 ASP A C 1
ATOM 722 O O . ASP A 1 92 ? -4.176 -2.183 -7.376 1.00 96.44 92 ASP A O 1
ATOM 726 N N . ARG A 1 93 ? -4.320 -0.049 -6.718 1.00 96.75 93 ARG A N 1
ATOM 727 C CA . ARG A 1 93 ? -3.431 0.426 -7.785 1.00 96.75 93 ARG A CA 1
ATOM 728 C C . ARG A 1 93 ? -2.039 -0.189 -7.679 1.00 96.75 93 ARG A C 1
ATOM 730 O O . ARG A 1 93 ? -1.536 -0.677 -8.684 1.00 96.75 93 ARG A O 1
ATOM 737 N N . ALA A 1 94 ? -1.443 -0.231 -6.486 1.00 96.62 94 ALA A N 1
ATOM 738 C CA . ALA A 1 94 ? -0.146 -0.879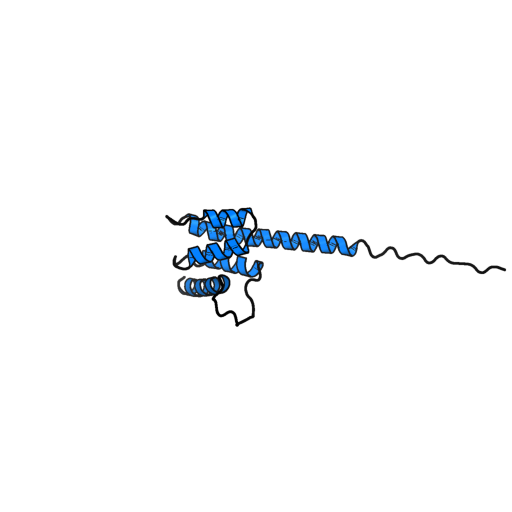 -6.284 1.00 96.62 94 ALA A CA 1
ATOM 739 C C . ALA A 1 94 ? -0.183 -2.372 -6.669 1.00 96.62 94 ALA A C 1
ATOM 741 O O . ALA A 1 94 ? 0.696 -2.848 -7.387 1.00 96.62 94 ALA A O 1
ATOM 742 N N . ALA A 1 95 ? -1.229 -3.096 -6.262 1.00 94.38 95 ALA A N 1
ATOM 743 C CA . ALA A 1 95 ? -1.413 -4.505 -6.599 1.00 94.38 95 ALA A CA 1
ATOM 744 C C . ALA A 1 95 ? -1.556 -4.740 -8.113 1.00 94.38 95 ALA A C 1
ATOM 746 O O . ALA A 1 95 ? -1.019 -5.720 -8.632 1.00 94.38 95 ALA A O 1
ATOM 747 N N . ARG A 1 96 ? -2.233 -3.838 -8.842 1.00 92.44 96 ARG A N 1
ATOM 748 C CA . ARG A 1 96 ? -2.356 -3.900 -10.312 1.00 92.44 96 ARG A CA 1
ATOM 749 C C . ARG A 1 96 ? -1.031 -3.671 -11.021 1.00 92.44 96 ARG A C 1
ATOM 751 O O . ARG A 1 96 ? -0.713 -4.436 -11.928 1.00 92.44 96 ARG A O 1
ATOM 758 N N . GLU A 1 97 ? -0.264 -2.664 -10.605 1.00 92.62 97 GLU A N 1
ATOM 759 C CA . GLU A 1 97 ? 1.067 -2.391 -11.170 1.00 92.62 97 GLU A CA 1
ATOM 760 C C . GLU A 1 97 ? 2.001 -3.599 -10.994 1.00 92.62 97 GLU A C 1
ATOM 762 O O . GLU A 1 97 ? 2.706 -3.999 -11.919 1.00 92.62 97 GLU A O 1
ATOM 767 N N . MET A 1 98 ? 1.935 -4.246 -9.827 1.00 91.38 98 MET A N 1
ATOM 768 C CA . MET A 1 98 ? 2.691 -5.464 -9.515 1.00 91.38 98 MET A CA 1
ATOM 769 C C . MET A 1 98 ? 2.067 -6.749 -10.077 1.00 91.38 98 MET A C 1
ATOM 771 O O . MET A 1 98 ? 2.665 -7.817 -9.957 1.00 91.38 98 MET A O 1
ATOM 775 N N . ARG A 1 99 ? 0.881 -6.664 -10.694 1.00 89.81 99 ARG A N 1
ATOM 776 C CA . ARG A 1 99 ? 0.122 -7.801 -11.241 1.00 89.81 99 ARG A CA 1
ATOM 777 C C . ARG A 1 99 ? -0.121 -8.917 -10.214 1.00 89.81 99 ARG A C 1
ATOM 779 O O . ARG A 1 99 ? -0.060 -10.095 -10.553 1.00 89.81 99 ARG A O 1
ATOM 786 N N . LEU A 1 100 ? -0.408 -8.548 -8.963 1.00 87.62 100 LEU A N 1
ATOM 787 C CA . LEU A 1 100 ? -0.632 -9.507 -7.871 1.00 87.62 100 LEU A CA 1
ATOM 788 C C . LEU A 1 100 ? -1.954 -10.272 -8.007 1.00 87.62 100 LEU A C 1
ATOM 790 O O . LEU A 1 100 ? -2.098 -11.364 -7.465 1.00 87.62 100 LEU A O 1
ATOM 794 N N . TYR A 1 101 ? -2.914 -9.721 -8.748 1.00 84.31 101 TYR A N 1
ATOM 795 C CA . TYR A 1 101 ? -4.167 -10.404 -9.040 1.00 84.31 101 TYR A CA 1
ATOM 796 C C . TYR A 1 101 ? -3.921 -11.550 -10.024 1.00 84.31 101 TYR A C 1
ATOM 798 O O . TYR A 1 101 ? -3.757 -11.336 -11.225 1.00 84.31 101 TYR A O 1
ATOM 806 N N . SER A 1 102 ? -3.880 -12.771 -9.496 1.00 69.12 102 SER A N 1
ATOM 807 C CA . SER A 1 102 ? -3.852 -13.996 -10.292 1.00 69.12 102 SER A CA 1
ATOM 808 C C . SER A 1 102 ? -5.271 -14.465 -10.618 1.00 69.12 102 SER A C 1
ATOM 810 O O . SER A 1 102 ? -6.161 -14.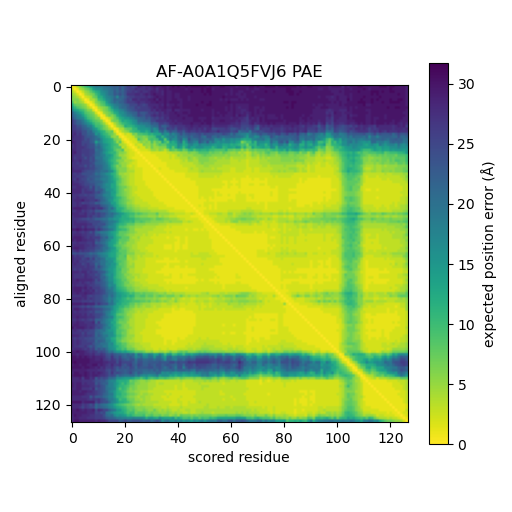392 -9.780 1.00 69.12 102 SER A O 1
ATOM 812 N N . ASP A 1 103 ? -5.461 -15.036 -11.808 1.00 56.62 103 ASP A N 1
ATOM 813 C CA . ASP A 1 103 ? -6.699 -15.735 -12.217 1.00 56.62 103 ASP A CA 1
ATOM 814 C C . ASP A 1 103 ? -6.825 -17.134 -11.557 1.00 56.62 103 ASP A C 1
ATOM 816 O O . ASP A 1 103 ? -7.806 -17.862 -11.710 1.00 56.62 103 ASP A O 1
ATOM 820 N N . ALA A 1 104 ? -5.787 -17.561 -10.830 1.00 52.44 104 ALA A N 1
ATOM 821 C CA . ALA A 1 104 ? -5.698 -18.883 -10.228 1.00 52.44 104 ALA A CA 1
ATOM 822 C C . ALA A 1 104 ? -6.508 -18.951 -8.924 1.00 52.44 104 ALA A C 1
ATOM 824 O O . ALA A 1 104 ? -6.003 -18.699 -7.835 1.00 52.44 104 ALA A O 1
ATOM 825 N N . LEU A 1 105 ? -7.763 -19.376 -9.056 1.00 51.12 105 LEU A N 1
ATOM 826 C CA . LEU A 1 105 ? -8.773 -19.566 -8.007 1.00 51.12 105 LEU A CA 1
ATOM 827 C C . LEU A 1 105 ? -8.425 -20.593 -6.893 1.00 51.12 105 LEU A C 1
ATOM 829 O O . LEU A 1 105 ? -9.322 -21.054 -6.185 1.00 51.12 105 LEU A O 1
ATOM 833 N N . HIS A 1 106 ? -7.171 -21.039 -6.755 1.00 49.72 106 HIS A N 1
ATOM 834 C CA . HIS A 1 106 ? -6.810 -22.239 -5.981 1.00 49.72 106 HIS A CA 1
ATOM 835 C C . HIS A 1 106 ? -5.608 -22.075 -5.042 1.00 49.72 106 HIS A C 1
ATOM 837 O O . HIS A 1 106 ? -4.821 -23.004 -4.861 1.00 49.72 106 HIS A O 1
ATOM 843 N N . THR A 1 107 ? -5.506 -20.939 -4.359 1.00 51.22 107 THR A N 1
ATOM 844 C CA . THR A 1 107 ? -4.760 -20.865 -3.095 1.00 51.22 107 THR A CA 1
ATOM 845 C C . THR A 1 107 ? -5.736 -20.939 -1.916 1.00 51.22 107 THR A C 1
ATOM 847 O O . THR A 1 107 ? -6.620 -20.096 -1.802 1.00 51.22 107 THR A O 1
ATOM 850 N N . PRO A 1 108 ? -5.618 -21.942 -1.022 1.00 54.06 108 PRO A N 1
ATOM 851 C CA . PRO A 1 108 ? -6.502 -22.079 0.142 1.00 54.06 108 PRO A CA 1
ATOM 852 C C . PRO A 1 108 ? -6.275 -20.997 1.214 1.00 54.06 108 PRO A C 1
ATOM 854 O O . PRO A 1 108 ? -7.052 -20.907 2.163 1.00 54.06 108 PRO A O 1
ATOM 857 N N . HIS A 1 109 ? -5.229 -20.180 1.071 1.00 58.00 109 HIS A N 1
ATOM 858 C CA . HIS A 1 109 ? -4.946 -19.032 1.924 1.00 58.00 109 HIS A CA 1
ATOM 859 C C . HIS A 1 109 ? -5.278 -17.746 1.166 1.00 58.00 109 HIS A C 1
ATOM 861 O O . HIS A 1 109 ? -4.854 -17.587 0.022 1.00 58.00 109 HIS A O 1
ATOM 867 N N . LEU A 1 110 ? -6.035 -16.853 1.814 1.00 65.94 110 LEU A N 1
ATOM 868 C CA . LEU A 1 110 ? -6.246 -15.488 1.336 1.00 65.94 110 LEU A CA 1
ATOM 869 C C . LEU A 1 110 ? -4.884 -14.806 1.236 1.00 65.94 110 LEU A C 1
ATOM 871 O O . LEU A 1 110 ? -4.144 -14.756 2.218 1.00 65.94 110 LEU A O 1
ATOM 875 N N . THR A 1 111 ? -4.552 -14.319 0.049 1.00 85.81 111 THR A N 1
ATOM 876 C CA . THR A 1 111 ? -3.377 -13.471 -0.138 1.00 85.81 111 THR A CA 1
ATOM 877 C C . THR A 1 111 ? -3.686 -12.057 0.356 1.00 85.81 111 THR A C 1
ATOM 879 O O . THR A 1 111 ? -4.850 -11.654 0.431 1.00 85.81 111 THR A O 1
ATOM 882 N N . ALA A 1 112 ? -2.655 -11.256 0.632 1.00 89.62 112 ALA A N 1
ATOM 883 C CA . ALA A 1 112 ? -2.838 -9.837 0.942 1.00 89.62 112 ALA A CA 1
ATOM 884 C C . ALA A 1 112 ? -3.609 -9.095 -0.173 1.00 89.62 112 ALA A C 1
ATOM 886 O O . ALA A 1 112 ? -4.395 -8.185 0.095 1.00 89.62 112 ALA A O 1
ATOM 887 N N . ALA A 1 113 ? -3.446 -9.517 -1.433 1.00 90.31 113 ALA A N 1
ATOM 888 C CA . ALA A 1 113 ? -4.183 -8.968 -2.568 1.00 90.31 113 ALA A CA 1
ATOM 889 C C . ALA A 1 113 ? -5.691 -9.285 -2.496 1.00 90.31 113 ALA A C 1
ATOM 891 O O . ALA A 1 113 ? -6.512 -8.410 -2.785 1.00 90.31 113 ALA A O 1
ATOM 892 N N . ASP A 1 114 ? -6.065 -10.488 -2.050 1.00 89.50 114 ASP A N 1
ATOM 893 C CA . ASP A 1 114 ? -7.469 -10.866 -1.837 1.00 89.50 114 ASP A CA 1
ATOM 894 C C . ASP A 1 114 ? -8.098 -10.067 -0.688 1.00 89.50 114 ASP A C 1
ATOM 896 O O . ASP A 1 114 ? -9.222 -9.569 -0.815 1.00 89.50 114 ASP A O 1
ATOM 900 N N . SER A 1 115 ? -7.366 -9.893 0.418 1.00 90.19 115 SER A N 1
ATOM 901 C CA . SER A 1 115 ? -7.801 -9.049 1.540 1.00 90.19 115 SER A CA 1
ATOM 902 C C . SER A 1 115 ? -7.985 -7.594 1.104 1.00 90.19 115 SER A C 1
ATOM 904 O O . SER A 1 115 ? -9.013 -6.987 1.405 1.00 90.19 115 SER A O 1
ATOM 906 N N . CYS A 1 116 ? -7.059 -7.053 0.306 1.00 92.44 116 CYS A N 1
ATOM 907 C CA . CYS A 1 116 ? -7.183 -5.715 -0.271 1.00 92.44 116 CYS A CA 1
ATOM 908 C C . CYS A 1 116 ? -8.473 -5.557 -1.094 1.00 92.44 116 CYS A C 1
ATOM 910 O O . CYS A 1 116 ? -9.171 -4.553 -0.948 1.00 92.44 116 CYS A O 1
ATOM 912 N N . LEU A 1 117 ? -8.816 -6.530 -1.948 1.00 92.12 117 LEU A N 1
ATOM 913 C CA . LEU A 1 117 ? -10.049 -6.480 -2.744 1.00 92.12 117 LEU A CA 1
ATOM 914 C C . LEU A 1 117 ? -11.302 -6.532 -1.871 1.00 92.12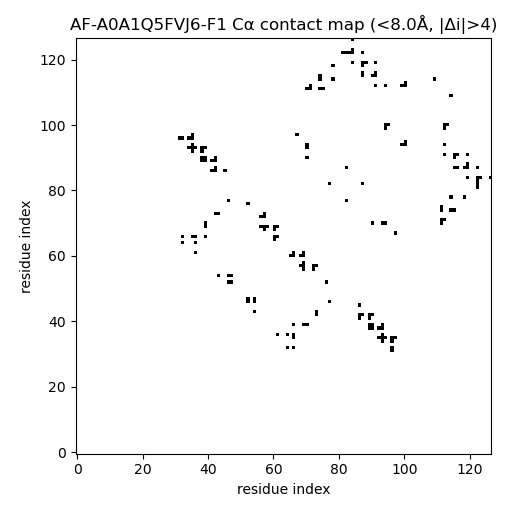 117 LEU A C 1
ATOM 916 O O . LEU A 1 117 ? -12.252 -5.786 -2.116 1.00 92.12 117 LEU A O 1
ATOM 920 N N . ARG A 1 118 ? -11.302 -7.382 -0.839 1.00 91.75 118 ARG A N 1
ATOM 921 C CA . ARG A 1 118 ? -12.412 -7.465 0.114 1.00 91.75 118 ARG A CA 1
ATOM 922 C C . ARG A 1 118 ? -12.639 -6.125 0.807 1.00 91.75 118 ARG A C 1
ATOM 924 O O . ARG A 1 118 ? -13.768 -5.639 0.824 1.00 91.75 118 ARG A O 1
ATOM 931 N N . HIS A 1 119 ? -11.587 -5.525 1.353 1.00 93.44 119 HIS A N 1
ATOM 932 C CA . HIS A 1 119 ? -11.700 -4.246 2.050 1.00 93.44 119 HIS A CA 1
ATOM 933 C C . HIS A 1 119 ? -12.062 -3.097 1.122 1.00 93.44 119 HIS A C 1
ATOM 935 O O . HIS A 1 119 ? -12.853 -2.240 1.503 1.00 93.44 119 HIS A O 1
ATOM 941 N N . LEU A 1 120 ? -11.557 -3.099 -0.114 1.00 93.12 120 LEU A N 1
ATOM 942 C CA . LEU A 1 120 ? -11.968 -2.129 -1.123 1.00 93.12 120 LEU A CA 1
ATOM 943 C C . LEU A 1 120 ? -13.476 -2.208 -1.386 1.00 93.12 120 LEU A C 1
ATOM 945 O O . LEU A 1 120 ? -14.137 -1.171 -1.418 1.00 93.12 120 LEU A O 1
ATOM 949 N N . ALA A 1 121 ? -14.018 -3.420 -1.544 1.00 92.88 121 ALA A N 1
ATOM 950 C CA . ALA A 1 121 ? -15.450 -3.626 -1.738 1.00 92.88 121 ALA A CA 1
ATOM 951 C C . ALA A 1 121 ? -16.247 -3.105 -0.532 1.00 92.88 121 ALA A C 1
ATOM 953 O O . ALA A 1 121 ? -17.107 -2.242 -0.699 1.00 92.88 121 ALA A O 1
ATOM 954 N N . VAL A 1 122 ? -15.888 -3.529 0.683 1.00 92.06 122 VAL A N 1
ATOM 955 C CA . VAL A 1 122 ? -16.551 -3.093 1.924 1.00 92.06 122 VAL A CA 1
ATOM 956 C C . VAL A 1 122 ? -16.493 -1.571 2.098 1.00 92.06 122 VAL A C 1
ATOM 958 O O . VAL A 1 122 ? -17.516 -0.936 2.345 1.00 92.06 122 VAL A O 1
ATOM 961 N N . ALA A 1 123 ? -15.323 -0.955 1.927 1.00 90.69 123 ALA A N 1
ATOM 962 C CA . ALA A 1 123 ? -15.155 0.489 2.072 1.00 90.69 123 ALA A 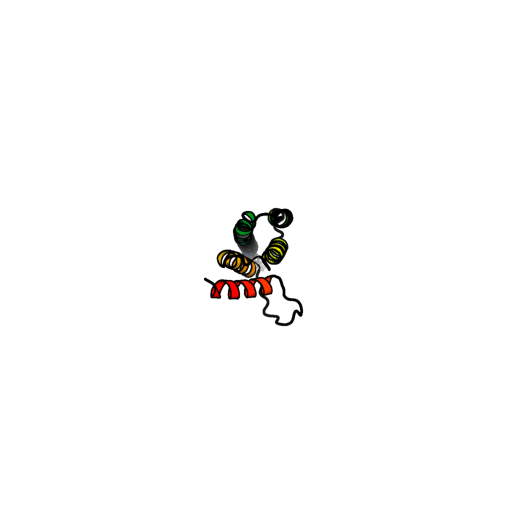CA 1
ATOM 963 C C . ALA A 1 123 ? -15.895 1.283 0.982 1.00 90.69 123 ALA A C 1
ATOM 965 O O . ALA A 1 123 ? -16.264 2.434 1.208 1.00 90.69 123 ALA A O 1
ATOM 966 N N . SER A 1 124 ? -16.112 0.691 -0.199 1.00 91.00 124 SER A N 1
ATOM 967 C CA . SER A 1 124 ? -16.864 1.331 -1.285 1.00 91.00 124 SER A CA 1
ATOM 968 C C . SER A 1 124 ? -18.369 1.384 -1.026 1.00 91.00 124 SER A C 1
ATOM 970 O O . SER A 1 124 ? -19.022 2.316 -1.480 1.00 91.00 124 SER A O 1
ATOM 972 N N . GLU A 1 125 ? -18.907 0.431 -0.263 1.00 89.56 125 GLU A N 1
ATOM 973 C CA . GLU A 1 125 ? -20.325 0.386 0.120 1.00 89.56 125 GLU A CA 1
ATOM 974 C C . GLU A 1 125 ? -20.664 1.356 1.264 1.00 89.56 125 GLU A C 1
ATOM 976 O O . GLU A 1 125 ? -21.830 1.680 1.483 1.00 89.56 125 GLU A O 1
ATOM 981 N N . GLN A 1 126 ? -19.653 1.813 2.006 1.00 81.06 126 GLN A N 1
ATOM 982 C CA . GLN A 1 126 ? -19.799 2.654 3.199 1.00 81.06 126 GLN A CA 1
ATOM 983 C C . GLN A 1 126 ? -19.613 4.160 2.935 1.00 81.06 126 GLN A C 1
ATOM 985 O O . GLN A 1 126 ? -19.744 4.955 3.868 1.00 81.06 126 GLN A O 1
ATOM 990 N N . ASN A 1 127 ? -19.285 4.555 1.702 1.00 60.66 127 ASN A N 1
ATOM 991 C CA . ASN A 1 127 ? -18.932 5.924 1.308 1.00 60.66 127 ASN A CA 1
ATOM 992 C C . ASN A 1 127 ? -19.949 6.521 0.328 1.00 60.66 127 ASN A C 1
ATOM 994 O O . ASN A 1 127 ? -20.076 7.766 0.312 1.00 60.66 127 ASN A O 1
#

Solvent-accessible surface area (backbone atoms only — not comparable to full-atom values): 7687 Å² total; per-residue (Å²): 136,83,85,84,82,77,82,81,78,77,82,88,78,84,74,68,75,63,58,56,53,56,48,51,54,49,52,54,50,53,50,46,52,52,52,27,49,52,24,51,51,57,30,49,55,65,52,71,76,45,87,91,64,84,54,64,68,43,50,52,25,53,78,72,66,38,57,68,62,24,48,44,49,52,40,68,72,42,73,86,64,77,63,57,45,70,43,34,54,24,49,52,51,25,37,56,68,69,56,62,78,68,91,69,92,78,61,98,60,84,46,53,63,53,51,45,53,52,50,33,52,58,30,60,77,75,109

pLDDT: mean 82.94, std 18.19, range [39.09, 98.19]

Foldseek 3Di:
DDDDDDDDDDPPPPDPPPVVVVVVVVVVLVVLLVLLLVLLVVLVVQVVPDPPDDCPQLVVCSVVSVSQSNLQVSLVSCLPVLGALSSLVSSQSSCVSVVVDDPPPDDPDQGSNNSSVVSNVVNVVVD

Radius of gyration: 24.1 Å; Cα contacts (8 Å, |Δi|>4): 96; chains: 1; bounding box: 61×32×86 Å

Nearest PDB structures (foldseek):
  1x91-assembly1_A  TM=2.432E-01  e=3.850E+00  Arabidopsis thaliana
  1x8z-assembly2_C  TM=2.591E-01  e=6.862E+00  Arabidopsis thaliana

Secondary structure (DSSP, 8-state):
----PPP------SSSHHHHHHHHHHHHHHHHHHHHHHHHHHHHHHHHTSTT---HHHHHHHHTT-HHHHHHHHHHHHTTTT--HHHHHHHHHHHHHTT---S----SS--HHHHHHHHHHHHHHT-

Sequence (127 aa):
MDAAWTPIGWREDLATGNTDAMTDDREALQAGWKQTRAHLEAARAHLAHLPGIDLSTTTEFLEHNELGLAFDCLVDLADDLGLPLRFWQHMDRAAREMRLYSDALHTPHLTAADSCLRHLAVASEQN